Protein AF-A0A3L5TQX0-F1 (afdb_monomer_lite)

Structure (mmCIF, N/CA/C/O backbone):
data_AF-A0A3L5TQX0-F1
#
_entry.id   AF-A0A3L5TQX0-F1
#
loop_
_atom_site.group_PDB
_atom_site.id
_atom_site.type_symbol
_atom_site.label_atom_id
_atom_site.label_alt_id
_atom_site.label_comp_id
_atom_site.label_asym_id
_atom_site.label_entity_id
_atom_site.label_seq_id
_atom_site.pdbx_PDB_ins_code
_atom_site.Cartn_x
_atom_site.Cartn_y
_atom_site.Cartn_z
_atom_site.occupancy
_atom_site.B_iso_or_equiv
_atom_site.auth_seq_id
_atom_site.auth_comp_id
_atom_site.auth_asym_id
_atom_site.auth_atom_id
_atom_site.pdbx_PDB_model_num
ATOM 1 N N . MET A 1 1 ? -7.982 22.382 -6.456 1.00 57.03 1 MET A N 1
ATOM 2 C CA . MET A 1 1 ? -8.217 20.983 -6.025 1.00 57.03 1 MET A CA 1
ATOM 3 C C . MET A 1 1 ? -6.969 20.352 -5.404 1.00 57.03 1 MET A C 1
ATOM 5 O O . MET A 1 1 ? -7.094 19.824 -4.309 1.00 57.03 1 MET A O 1
ATOM 9 N N . LEU A 1 2 ? -5.779 20.491 -6.016 1.00 58.34 2 LEU A N 1
ATOM 10 C CA . LEU A 1 2 ? -4.481 20.025 -5.473 1.00 58.34 2 LEU A CA 1
ATOM 11 C C . LEU A 1 2 ? -4.233 20.429 -4.006 1.00 58.34 2 LEU A C 1
ATOM 13 O O . LEU A 1 2 ? -3.899 19.580 -3.187 1.00 58.34 2 LEU A O 1
ATOM 17 N N . ASN A 1 3 ? -4.522 21.683 -3.637 1.00 72.81 3 ASN A N 1
ATOM 18 C CA . ASN A 1 3 ? -4.368 22.135 -2.247 1.00 72.81 3 ASN A CA 1
ATOM 19 C C . ASN A 1 3 ? -5.252 21.346 -1.268 1.00 72.81 3 ASN A C 1
ATOM 21 O O . ASN A 1 3 ? -4.787 20.947 -0.210 1.00 72.81 3 ASN A O 1
ATOM 25 N N . VAL A 1 4 ? -6.506 21.058 -1.631 1.00 82.94 4 VAL A N 1
ATOM 26 C CA . VAL A 1 4 ? -7.448 20.340 -0.754 1.00 82.94 4 VAL A CA 1
ATOM 27 C C . VAL A 1 4 ? -7.011 18.891 -0.544 1.00 82.94 4 VAL A C 1
ATOM 29 O O . VAL A 1 4 ? -7.047 18.411 0.584 1.00 82.94 4 VAL A O 1
ATOM 32 N N . MET A 1 5 ? -6.538 18.213 -1.595 1.00 85.88 5 MET A N 1
ATOM 33 C CA . MET A 1 5 ? -6.042 16.835 -1.483 1.00 85.88 5 MET A CA 1
ATOM 34 C C . MET A 1 5 ? -4.761 16.745 -0.649 1.00 85.88 5 MET A C 1
ATOM 36 O O . MET A 1 5 ? -4.643 15.856 0.191 1.00 85.88 5 MET A O 1
ATOM 40 N N . ALA A 1 6 ? -3.829 17.687 -0.817 1.00 87.19 6 ALA A N 1
ATOM 41 C CA . ALA A 1 6 ? -2.623 17.748 0.005 1.00 87.19 6 ALA A CA 1
ATOM 42 C C . ALA A 1 6 ? -2.959 17.953 1.493 1.00 87.19 6 ALA A C 1
ATOM 44 O O . ALA A 1 6 ? -2.420 17.247 2.349 1.00 87.19 6 ALA A O 1
ATOM 45 N N . TYR A 1 7 ? -3.897 18.857 1.811 1.00 92.44 7 TYR A N 1
ATOM 46 C CA . TYR A 1 7 ? -4.384 19.031 3.184 1.00 92.44 7 TYR A CA 1
ATOM 47 C C . TYR A 1 7 ? -5.082 17.779 3.709 1.00 92.44 7 TYR A C 1
ATOM 49 O O . TYR A 1 7 ? -4.839 17.383 4.845 1.00 92.44 7 TYR A O 1
ATOM 57 N N . TYR A 1 8 ? -5.900 17.130 2.883 1.00 95.19 8 TYR A N 1
ATOM 58 C CA . TYR A 1 8 ? -6.602 15.907 3.248 1.00 95.19 8 TYR A CA 1
ATOM 59 C C . TYR A 1 8 ? -5.633 14.769 3.592 1.00 95.19 8 TYR A C 1
ATOM 61 O O . TYR A 1 8 ? -5.707 14.194 4.676 1.00 95.19 8 TYR A O 1
ATOM 69 N N . ILE A 1 9 ? -4.658 14.492 2.726 1.00 95.88 9 ILE A N 1
ATOM 70 C CA . ILE A 1 9 ? -3.650 13.451 2.964 1.00 95.88 9 ILE A CA 1
ATOM 71 C C . ILE A 1 9 ? -2.761 13.797 4.161 1.00 95.88 9 ILE A C 1
ATOM 73 O O . ILE A 1 9 ? -2.452 12.922 4.971 1.00 95.88 9 ILE A O 1
ATOM 77 N N . SER A 1 10 ? -2.385 15.067 4.326 1.00 95.44 10 SER A N 1
ATOM 78 C CA . SER A 1 10 ? -1.639 15.530 5.502 1.00 95.44 10 SER A CA 1
ATOM 79 C C . SER A 1 10 ? -2.437 15.347 6.799 1.00 95.44 10 SER A C 1
ATOM 81 O O . SER A 1 10 ? -1.892 14.919 7.822 1.00 95.44 10 SER A O 1
ATOM 83 N N . PHE A 1 11 ? -3.748 15.588 6.753 1.00 97.00 11 PHE A N 1
ATOM 84 C CA . PHE A 1 11 ? -4.652 15.334 7.867 1.00 97.00 11 PHE A CA 1
ATOM 85 C C . PHE A 1 11 ? -4.719 13.840 8.208 1.00 97.00 11 PHE A C 1
ATOM 87 O O . PHE A 1 11 ? -4.458 13.478 9.356 1.00 97.00 11 PHE A O 1
ATOM 94 N N . LEU A 1 12 ? -4.950 12.960 7.224 1.00 98.06 12 LEU A N 1
ATOM 95 C CA . LEU A 1 12 ? -4.927 11.506 7.446 1.00 98.06 12 LEU A CA 1
ATOM 96 C C . LEU A 1 12 ? -3.577 11.042 8.013 1.00 98.06 12 LEU A C 1
ATOM 98 O O . LEU A 1 12 ? -3.530 10.263 8.966 1.00 98.06 12 LEU A O 1
ATOM 102 N N . LYS A 1 13 ? -2.464 11.572 7.490 1.00 97.81 13 LYS A N 1
ATOM 103 C CA . LYS A 1 13 ? -1.120 11.287 8.006 1.00 97.81 13 LYS A CA 1
ATOM 104 C C . LYS A 1 13 ? -0.991 11.704 9.469 1.00 97.81 13 LYS A C 1
ATOM 106 O O . LYS A 1 13 ? -0.509 10.911 10.276 1.00 97.81 13 LYS A O 1
ATOM 111 N N . THR A 1 14 ? -1.473 12.890 9.829 1.00 97.88 14 THR A N 1
ATOM 112 C CA . THR A 1 14 ? -1.454 13.397 11.210 1.00 97.88 14 THR A CA 1
ATOM 113 C C . THR A 1 14 ? -2.262 12.507 12.155 1.00 97.88 14 THR A C 1
ATOM 115 O O . THR A 1 14 ? -1.778 12.182 13.239 1.00 97.88 14 THR A O 1
ATOM 118 N N . LEU A 1 15 ? -3.448 12.051 11.738 1.00 98.06 15 LEU A N 1
ATOM 119 C CA . LEU A 1 15 ? -4.248 11.094 12.509 1.00 98.06 15 LEU A CA 1
ATOM 120 C C . LEU A 1 15 ? -3.519 9.754 12.678 1.00 98.06 15 LEU A C 1
ATOM 122 O O . LEU A 1 15 ? -3.470 9.223 13.786 1.00 98.06 15 LEU A O 1
ATOM 126 N N . SER A 1 16 ? -2.885 9.243 11.617 1.00 98.38 16 SER A N 1
ATOM 127 C CA . SER A 1 16 ? -2.154 7.968 11.669 1.00 98.38 16 SER A CA 1
ATOM 128 C C . SER A 1 16 ? -1.009 7.970 12.688 1.00 98.38 16 SER A C 1
ATOM 130 O O . SER A 1 16 ? -0.757 6.955 13.326 1.00 98.38 16 SER A O 1
ATOM 132 N N . LEU A 1 17 ? -0.355 9.120 12.902 1.00 97.69 17 LEU A N 1
ATOM 133 C CA . LEU A 1 17 ? 0.725 9.274 13.887 1.00 97.69 17 LEU A CA 1
ATOM 134 C C . LEU A 1 17 ? 0.231 9.208 15.340 1.00 97.69 17 LEU A C 1
ATOM 136 O O . LEU A 1 17 ? 1.037 9.070 16.257 1.00 97.69 17 LEU A O 1
ATOM 140 N N . LYS A 1 18 ? -1.079 9.349 15.568 1.00 97.25 18 LYS A N 1
ATOM 141 C CA . LYS A 1 18 ? -1.702 9.243 16.894 1.00 97.25 18 LYS A CA 1
ATOM 142 C C . LYS A 1 18 ? -2.271 7.855 17.171 1.00 97.25 18 LYS A C 1
ATOM 144 O O . LYS A 1 18 ? -2.764 7.630 18.279 1.00 97.25 18 LYS A O 1
ATOM 149 N N . LEU A 1 19 ? -2.208 6.939 16.206 1.00 97.81 19 LEU A N 1
ATOM 150 C CA . LEU A 1 19 ? -2.682 5.575 16.380 1.00 97.81 19 LEU A CA 1
ATOM 151 C C . LEU A 1 19 ? -1.790 4.800 17.349 1.00 97.81 19 LEU A C 1
ATOM 153 O O . LEU A 1 19 ? -0.567 4.799 17.256 1.00 97.81 19 LEU A O 1
ATOM 157 N N . ASN A 1 20 ? -2.439 4.132 18.288 1.00 96.44 20 ASN A N 1
ATOM 158 C CA . ASN A 1 20 ? -1.874 3.141 19.185 1.00 96.44 20 ASN A CA 1
ATOM 159 C C . ASN A 1 20 ? -3.018 2.244 19.676 1.00 96.44 20 ASN A C 1
ATOM 161 O O . ASN A 1 20 ? -4.186 2.468 19.351 1.00 96.44 20 ASN A O 1
ATOM 165 N N . LYS A 1 21 ? -2.690 1.247 20.497 1.00 95.75 21 LYS A N 1
ATOM 166 C CA . LYS A 1 21 ? -3.660 0.282 21.025 1.00 95.75 21 LYS A CA 1
ATOM 167 C C . LYS A 1 21 ? -4.842 0.920 21.774 1.00 95.75 21 LYS A C 1
ATOM 169 O O . LYS A 1 21 ? -5.914 0.338 21.814 1.00 95.75 21 LYS A O 1
ATOM 174 N N . HIS A 1 22 ? -4.672 2.109 22.352 1.00 95.81 22 HIS A N 1
ATOM 175 C CA . HIS A 1 22 ? -5.738 2.811 23.072 1.00 95.81 22 HIS A CA 1
ATOM 176 C C . HIS A 1 22 ? -6.576 3.716 22.165 1.00 95.81 22 HIS A C 1
ATOM 178 O O . HIS A 1 22 ? -7.765 3.895 22.410 1.00 95.81 22 HIS A O 1
ATOM 184 N N . THR A 1 23 ? -5.975 4.303 21.128 1.00 97.00 23 THR A N 1
ATOM 185 C CA . THR A 1 23 ? -6.654 5.269 20.250 1.00 97.00 23 THR A CA 1
ATOM 186 C C . THR A 1 23 ? -7.279 4.633 19.013 1.00 97.00 23 THR A C 1
ATOM 188 O O . THR A 1 23 ? -8.105 5.271 18.363 1.00 97.00 23 THR A O 1
ATOM 191 N N . ILE A 1 24 ? -6.935 3.382 18.687 1.00 96.88 24 ILE A N 1
ATOM 192 C CA . ILE A 1 24 ? -7.438 2.689 17.495 1.00 96.88 24 ILE A CA 1
ATOM 193 C C . ILE A 1 24 ? -8.968 2.609 17.455 1.00 96.88 24 ILE A C 1
ATOM 195 O O . ILE A 1 24 ? -9.560 2.795 16.396 1.00 96.88 24 ILE A O 1
ATOM 199 N N . HIS A 1 25 ? -9.617 2.452 18.610 1.00 94.75 25 HIS A N 1
ATOM 200 C CA . HIS A 1 25 ? -11.074 2.338 18.722 1.00 94.75 25 HIS A CA 1
ATOM 201 C C . HIS A 1 25 ? -11.838 3.635 18.393 1.00 94.75 25 HIS A C 1
ATOM 203 O O . HIS A 1 25 ? -13.049 3.590 18.205 1.00 94.75 25 HIS A O 1
ATOM 209 N N . PHE A 1 26 ? -11.159 4.786 18.280 1.00 95.19 26 PHE A N 1
ATOM 210 C CA . PHE A 1 26 ? -11.777 6.007 17.741 1.00 95.19 26 PHE A CA 1
ATOM 211 C C . PHE A 1 26 ? -11.935 5.968 16.218 1.00 95.19 26 PHE A C 1
ATOM 213 O O . PHE A 1 26 ? -12.755 6.701 15.672 1.00 95.19 26 PHE A O 1
ATOM 220 N N . PHE A 1 27 ? -11.132 5.149 15.534 1.00 96.19 27 PHE A N 1
ATOM 221 C CA . PHE A 1 27 ? -11.072 5.094 14.072 1.00 96.19 27 PHE A CA 1
ATOM 222 C C . PHE A 1 27 ? -11.561 3.766 13.502 1.00 96.19 27 PHE A C 1
ATOM 224 O O . PHE A 1 27 ? -12.000 3.740 12.355 1.00 96.19 27 PHE A O 1
ATOM 231 N N . TYR A 1 28 ? -11.455 2.684 14.276 1.00 97.44 28 TYR A N 1
ATOM 232 C CA . TYR A 1 28 ? -11.898 1.349 13.905 1.00 97.44 28 TYR A CA 1
ATOM 233 C C . TYR A 1 28 ? -13.058 0.892 14.790 1.00 97.44 28 TYR A C 1
ATOM 235 O O . TYR A 1 28 ? -12.934 0.816 16.014 1.00 97.44 28 TYR A O 1
ATOM 243 N N . ASN A 1 29 ? -14.169 0.537 14.151 1.00 95.75 29 ASN A N 1
ATOM 244 C CA . ASN A 1 29 ? -15.342 -0.035 14.790 1.00 95.75 29 ASN A CA 1
ATOM 245 C C . ASN A 1 29 ? -15.479 -1.518 14.410 1.00 95.75 29 ASN A C 1
ATOM 247 O O . ASN A 1 29 ? -15.869 -1.858 13.292 1.00 95.75 29 ASN A O 1
ATOM 251 N N . GLU A 1 30 ? -15.204 -2.404 15.370 1.00 93.81 30 GLU A N 1
ATOM 252 C CA . GLU A 1 30 ? -15.226 -3.860 15.173 1.00 93.81 30 GLU A CA 1
ATOM 253 C C . GLU A 1 30 ? -16.620 -4.408 14.828 1.00 93.81 30 GLU A C 1
ATOM 255 O O . GLU A 1 30 ? -16.742 -5.334 14.028 1.00 93.81 30 GLU A O 1
ATOM 260 N N . HIS A 1 31 ? -17.691 -3.817 15.365 1.00 93.38 31 HIS A N 1
ATOM 261 C CA . HIS A 1 31 ? -19.058 -4.292 15.125 1.00 93.38 31 HIS A CA 1
ATOM 262 C C . HIS A 1 31 ? -19.524 -4.043 13.692 1.00 93.38 31 HIS A C 1
ATOM 264 O O . HIS A 1 31 ? -20.266 -4.842 13.123 1.00 93.38 31 HIS A O 1
ATOM 270 N N . THR A 1 32 ? -19.091 -2.926 13.113 1.00 94.38 32 THR A N 1
ATOM 271 C CA . THR A 1 32 ? -19.477 -2.513 11.757 1.00 94.38 32 THR A CA 1
ATOM 272 C C . THR A 1 32 ? -18.406 -2.831 10.719 1.00 94.38 32 THR A C 1
ATOM 274 O O . THR A 1 32 ? -18.681 -2.726 9.527 1.00 94.38 32 THR A O 1
ATOM 277 N N . ASN A 1 33 ? -17.221 -3.288 11.147 1.00 92.75 33 ASN A N 1
ATOM 278 C CA . ASN A 1 33 ? -16.040 -3.445 10.297 1.00 92.75 33 ASN A CA 1
ATOM 279 C C . ASN A 1 33 ? -15.714 -2.155 9.521 1.00 92.75 33 ASN A C 1
ATOM 281 O O . ASN A 1 33 ? -15.379 -2.198 8.335 1.00 92.75 33 ASN A O 1
ATOM 285 N N . ASP A 1 34 ? -15.839 -1.010 10.192 1.00 94.88 34 ASP A N 1
ATOM 286 C CA . ASP A 1 34 ? -15.545 0.297 9.613 1.00 94.88 34 ASP A CA 1
ATOM 287 C C . ASP A 1 34 ? -14.195 0.811 10.112 1.00 94.88 34 ASP A C 1
ATOM 289 O O . ASP A 1 34 ? -13.954 0.879 11.318 1.00 94.88 34 ASP A O 1
ATOM 293 N N . PHE A 1 35 ? -13.311 1.164 9.179 1.00 96.81 35 PHE A N 1
ATOM 294 C CA . PHE A 1 35 ? -12.012 1.766 9.465 1.00 96.81 35 PHE A CA 1
ATOM 295 C C . PHE A 1 35 ? -11.729 2.897 8.475 1.00 96.81 35 PHE A C 1
ATOM 297 O O . PHE A 1 35 ? -10.873 2.785 7.588 1.00 96.81 35 PHE A O 1
ATOM 304 N N . ALA A 1 36 ? -12.468 3.997 8.615 1.00 94.25 36 ALA A N 1
ATOM 305 C CA . ALA A 1 36 ? -12.455 5.107 7.665 1.00 94.25 36 ALA A CA 1
ATOM 306 C C . ALA A 1 36 ? -11.042 5.660 7.397 1.00 94.25 36 ALA A C 1
ATOM 308 O O . ALA A 1 36 ? -10.654 5.835 6.247 1.00 94.25 36 ALA A O 1
ATOM 309 N N . LEU A 1 37 ? -10.223 5.865 8.438 1.00 97.44 37 LEU A N 1
ATOM 310 C CA . LEU A 1 37 ? -8.861 6.401 8.281 1.00 97.44 37 LEU A CA 1
ATOM 311 C C . LEU A 1 37 ? -8.001 5.556 7.326 1.00 97.44 37 LEU A C 1
ATOM 313 O O . LEU A 1 37 ? -7.328 6.097 6.450 1.00 97.44 37 LEU A O 1
ATOM 317 N N . TYR A 1 38 ? -8.016 4.234 7.497 1.00 98.00 38 TYR A N 1
ATOM 318 C CA . TYR A 1 38 ? -7.216 3.323 6.684 1.00 98.00 38 TYR A CA 1
ATOM 319 C C . TYR A 1 38 ? -7.810 3.152 5.281 1.00 98.00 38 TYR A C 1
ATOM 321 O O . TYR A 1 38 ? -7.093 3.285 4.288 1.00 98.00 38 TYR A O 1
ATOM 329 N N . THR A 1 39 ? -9.118 2.905 5.192 1.00 96.94 39 THR A N 1
ATOM 330 C CA . THR A 1 39 ? -9.801 2.649 3.915 1.00 96.94 39 THR A CA 1
ATOM 331 C C . THR A 1 39 ? -9.815 3.867 2.997 1.00 96.94 39 THR A C 1
ATOM 333 O O . THR A 1 39 ? -9.644 3.708 1.791 1.00 96.94 39 THR A O 1
ATOM 336 N N . GLU A 1 40 ? -9.939 5.083 3.534 1.00 97.19 40 GLU A N 1
ATOM 337 C CA . GLU A 1 40 ? -9.808 6.301 2.736 1.00 97.19 40 GLU A CA 1
ATOM 338 C C . GLU A 1 40 ? -8.368 6.528 2.265 1.00 97.19 40 GLU A C 1
ATOM 340 O O . GLU A 1 40 ? -8.156 6.884 1.107 1.00 97.19 40 GLU A O 1
ATOM 345 N N . ALA A 1 41 ? -7.362 6.275 3.110 1.00 97.88 41 ALA A N 1
ATOM 346 C CA . ALA A 1 41 ? -5.962 6.471 2.734 1.00 97.88 41 ALA A CA 1
ATOM 347 C C . ALA A 1 41 ? -5.533 5.552 1.578 1.00 97.88 41 ALA A C 1
ATOM 349 O O . ALA A 1 41 ? -4.905 6.012 0.622 1.00 97.88 41 ALA A O 1
ATOM 350 N N . ILE A 1 42 ? -5.891 4.263 1.623 1.00 97.38 42 ILE A N 1
ATOM 351 C CA . ILE A 1 42 ? -5.445 3.295 0.607 1.00 97.38 42 ILE A CA 1
ATOM 352 C C . ILE A 1 42 ? -6.052 3.532 -0.782 1.00 97.38 42 ILE A C 1
ATOM 354 O O . ILE A 1 42 ? -5.496 3.039 -1.761 1.00 97.38 42 ILE A O 1
ATOM 358 N N . LYS A 1 43 ? -7.115 4.339 -0.920 1.00 95.94 43 LYS A N 1
ATOM 359 C CA . LYS A 1 43 ? -7.631 4.766 -2.238 1.00 95.94 43 LYS A CA 1
ATOM 360 C C . LYS A 1 43 ? -6.597 5.562 -3.041 1.00 95.94 43 LYS A C 1
ATOM 362 O O . LYS A 1 43 ? -6.648 5.573 -4.266 1.00 95.94 43 LYS A O 1
ATOM 367 N N . PHE A 1 44 ? -5.637 6.191 -2.361 1.00 95.81 44 PHE A N 1
AT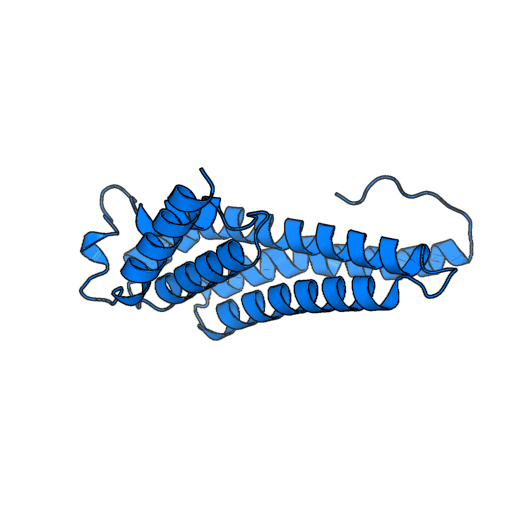OM 368 C CA . PHE A 1 44 ? -4.603 7.037 -2.960 1.00 95.81 44 PHE A CA 1
ATOM 369 C C . PHE A 1 44 ? -3.256 6.316 -3.144 1.00 95.81 44 PHE A C 1
ATOM 371 O O . PHE A 1 44 ? -2.250 6.965 -3.430 1.00 95.81 44 PHE A O 1
ATOM 378 N N . PHE A 1 45 ? -3.198 4.987 -2.989 1.00 95.50 45 PHE A N 1
ATOM 379 C CA . PHE A 1 45 ? -1.935 4.231 -3.061 1.00 95.50 45 PHE A CA 1
ATOM 380 C C . PHE A 1 45 ? -1.179 4.424 -4.387 1.00 95.50 45 PHE A C 1
ATOM 382 O O . PHE A 1 45 ? 0.052 4.450 -4.397 1.00 95.50 45 PHE A O 1
ATOM 389 N N . ASN A 1 46 ? -1.920 4.603 -5.485 1.00 93.50 46 ASN A N 1
ATOM 390 C CA . ASN A 1 46 ? -1.409 4.865 -6.828 1.00 93.50 46 ASN A CA 1
ATOM 391 C C . ASN A 1 46 ? -1.744 6.294 -7.298 1.00 93.50 46 ASN A C 1
ATOM 393 O O . ASN A 1 46 ? -2.206 6.522 -8.415 1.00 93.50 46 ASN A O 1
ATOM 397 N N . HIS A 1 47 ? -1.590 7.278 -6.413 1.00 94.19 47 HIS A N 1
ATOM 398 C CA . HIS A 1 47 ? -1.727 8.682 -6.793 1.00 94.19 47 HIS A CA 1
ATOM 399 C C . HIS A 1 47 ? -0.560 9.117 -7.692 1.00 94.19 47 HIS A C 1
ATOM 401 O O . HIS A 1 47 ? 0.554 8.632 -7.514 1.00 94.19 47 HIS A O 1
ATOM 407 N N . SER A 1 48 ? -0.774 10.057 -8.618 1.00 91.50 48 SER A N 1
ATOM 408 C CA . SER A 1 48 ? 0.265 10.539 -9.549 1.00 91.50 48 SER A CA 1
ATOM 409 C C . SER A 1 48 ? 1.435 11.233 -8.838 1.00 91.50 48 SER A C 1
ATOM 411 O O . SER A 1 48 ? 2.595 11.051 -9.203 1.00 91.50 48 SER A O 1
ATOM 413 N N . GLU A 1 49 ? 1.148 11.979 -7.773 1.00 91.69 49 GLU A N 1
ATOM 414 C CA . GLU A 1 49 ? 2.163 12.648 -6.954 1.00 91.69 49 GLU A CA 1
ATOM 415 C C . GLU A 1 49 ? 2.875 11.680 -5.995 1.00 91.69 49 GLU A C 1
ATOM 417 O O . GLU A 1 49 ? 2.244 11.080 -5.120 1.00 91.69 49 GLU A O 1
ATOM 422 N N . SER A 1 50 ? 4.208 11.596 -6.098 1.00 90.69 50 SER A N 1
ATOM 423 C CA . SER A 1 50 ? 5.036 10.731 -5.239 1.00 90.69 50 SER A CA 1
ATOM 424 C C . SER A 1 50 ? 4.850 11.034 -3.750 1.00 90.69 50 SER A C 1
ATOM 426 O O . SER A 1 50 ? 4.658 10.124 -2.946 1.00 90.69 50 SER A O 1
ATOM 428 N N . MET A 1 51 ? 4.773 12.315 -3.377 1.00 92.44 51 MET A N 1
ATOM 429 C CA . MET A 1 51 ? 4.579 12.720 -1.982 1.00 92.44 51 MET A CA 1
ATOM 430 C C . MET A 1 51 ? 3.278 12.165 -1.374 1.00 92.44 51 MET A C 1
ATOM 432 O O . MET A 1 51 ? 3.258 11.789 -0.200 1.00 92.44 51 MET A O 1
ATOM 436 N N . VAL A 1 52 ? 2.208 12.051 -2.172 1.00 95.44 52 VAL A N 1
ATOM 437 C CA . VAL A 1 52 ? 0.948 11.430 -1.734 1.00 95.44 52 VAL A CA 1
ATOM 438 C C . VAL A 1 52 ? 1.141 9.929 -1.530 1.00 95.44 52 VAL A C 1
ATOM 440 O O . VAL A 1 52 ? 0.765 9.417 -0.476 1.00 95.44 52 VAL A O 1
ATOM 443 N N . ARG A 1 53 ? 1.803 9.229 -2.463 1.00 95.44 53 ARG A N 1
ATOM 444 C CA . ARG A 1 53 ? 2.121 7.797 -2.306 1.00 95.44 53 ARG A CA 1
ATOM 445 C C . ARG A 1 53 ? 2.962 7.542 -1.050 1.00 95.44 53 ARG A C 1
ATOM 447 O O . ARG A 1 53 ? 2.643 6.642 -0.277 1.00 95.44 53 ARG A O 1
ATOM 454 N N . ILE A 1 54 ? 3.977 8.369 -0.789 1.00 95.88 54 ILE A N 1
ATOM 455 C CA . ILE A 1 54 ? 4.819 8.310 0.422 1.00 95.88 54 ILE A CA 1
ATOM 456 C C . ILE A 1 54 ? 3.972 8.483 1.692 1.00 95.88 54 ILE A C 1
ATOM 458 O O . ILE A 1 54 ? 4.142 7.746 2.669 1.00 95.88 54 ILE A O 1
ATOM 462 N N . ALA A 1 55 ? 3.034 9.432 1.695 1.00 97.56 55 ALA A N 1
ATOM 463 C CA . ALA A 1 55 ? 2.134 9.637 2.825 1.00 97.56 55 ALA A CA 1
ATOM 464 C C . ALA A 1 55 ? 1.207 8.432 3.050 1.00 97.56 55 ALA A C 1
ATOM 466 O O . ALA A 1 55 ? 1.076 7.991 4.190 1.00 97.56 55 ALA A O 1
ATOM 467 N N . VAL A 1 56 ? 0.634 7.851 1.990 1.00 97.88 56 VAL A N 1
ATOM 468 C CA . VAL A 1 56 ? -0.202 6.641 2.084 1.00 97.88 56 VAL A CA 1
ATOM 469 C C . VAL A 1 56 ? 0.599 5.467 2.638 1.00 97.88 56 VAL A C 1
ATOM 471 O O . VAL A 1 56 ? 0.159 4.834 3.595 1.00 97.88 56 VAL A O 1
ATOM 474 N N . ARG A 1 57 ? 1.814 5.227 2.128 1.00 98.12 57 ARG A N 1
ATOM 475 C CA . ARG A 1 57 ? 2.726 4.201 2.664 1.00 98.12 57 ARG A CA 1
ATOM 476 C C . ARG A 1 57 ? 2.971 4.414 4.157 1.00 98.12 57 ARG A C 1
ATOM 478 O O . ARG A 1 57 ? 2.766 3.496 4.944 1.00 98.12 57 ARG A O 1
ATOM 485 N N . THR A 1 58 ? 3.280 5.645 4.566 1.00 98.44 58 THR A N 1
ATOM 486 C CA . THR A 1 58 ? 3.459 5.997 5.986 1.00 98.44 58 THR A CA 1
ATOM 487 C C . THR A 1 58 ? 2.213 5.673 6.818 1.00 98.44 58 THR A C 1
ATOM 489 O O . THR A 1 58 ? 2.327 5.047 7.869 1.00 98.44 58 THR A O 1
ATOM 492 N N . ILE A 1 59 ? 1.022 6.058 6.344 1.00 98.69 59 ILE A N 1
ATOM 493 C CA . ILE A 1 59 ? -0.250 5.792 7.031 1.00 98.69 59 ILE A CA 1
ATOM 494 C C . ILE A 1 59 ? -0.464 4.285 7.192 1.00 98.69 59 ILE A C 1
ATOM 496 O O . ILE A 1 59 ? -0.745 3.829 8.296 1.00 98.69 59 ILE A O 1
ATOM 500 N N . THR A 1 60 ? -0.291 3.504 6.122 1.00 98.38 60 THR A N 1
ATOM 501 C CA . THR A 1 60 ? -0.474 2.045 6.178 1.00 98.38 60 THR A CA 1
ATOM 502 C C . THR A 1 60 ? 0.500 1.372 7.142 1.00 98.38 60 THR A C 1
ATOM 504 O O . THR A 1 60 ? 0.073 0.539 7.933 1.00 98.38 60 THR A O 1
ATOM 507 N N . LEU A 1 61 ? 1.776 1.777 7.157 1.00 98.50 61 LEU A N 1
ATOM 508 C CA . LEU A 1 61 ? 2.767 1.237 8.091 1.00 98.50 61 LEU A CA 1
ATOM 509 C C . LEU A 1 61 ? 2.420 1.594 9.540 1.00 98.50 61 LEU A C 1
ATOM 511 O O . LEU A 1 61 ? 2.537 0.743 10.417 1.00 98.50 61 LEU A O 1
ATOM 515 N N . ASN A 1 62 ? 1.966 2.823 9.802 1.00 98.50 62 ASN A N 1
ATOM 516 C CA . ASN A 1 62 ? 1.513 3.223 11.135 1.00 98.50 62 ASN A CA 1
ATOM 517 C C . ASN A 1 62 ? 0.310 2.394 11.591 1.00 98.50 62 ASN A C 1
ATOM 519 O O . ASN A 1 62 ? 0.276 1.971 12.740 1.00 98.50 62 ASN A O 1
ATOM 523 N N . VAL A 1 63 ? -0.644 2.129 10.693 1.00 98.31 63 VAL A N 1
ATOM 524 C CA . VAL A 1 63 ? -1.809 1.280 10.972 1.00 98.31 63 VAL A CA 1
ATOM 525 C C . VAL A 1 63 ? -1.382 -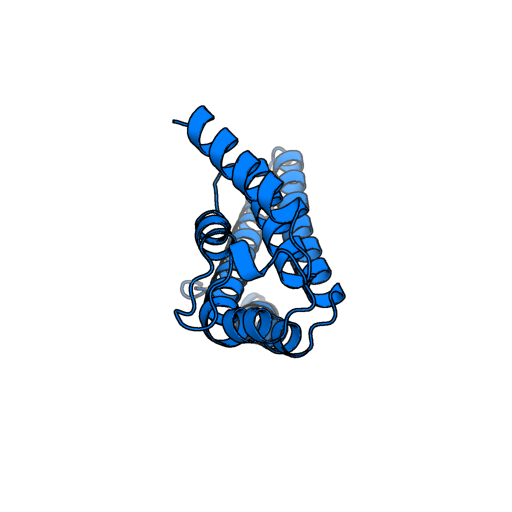0.155 11.283 1.00 98.31 63 VAL A C 1
ATOM 527 O O . VAL A 1 63 ? -1.777 -0.689 12.314 1.00 98.31 63 VAL A O 1
ATOM 530 N N . PHE A 1 64 ? -0.548 -0.767 10.439 1.00 97.94 64 PHE A N 1
ATOM 531 C CA . PHE A 1 64 ? -0.102 -2.150 10.630 1.00 97.94 64 PHE A CA 1
ATOM 532 C C . PHE A 1 64 ? 0.699 -2.330 11.925 1.00 97.94 64 PHE A C 1
ATOM 534 O O . PHE A 1 64 ? 0.578 -3.361 12.570 1.00 97.94 64 PHE A O 1
ATOM 541 N N . LYS A 1 65 ? 1.464 -1.319 12.357 1.00 97.38 65 LYS A N 1
ATOM 542 C CA . LYS A 1 65 ? 2.225 -1.350 13.620 1.00 97.38 65 LYS A CA 1
ATOM 543 C C . LYS A 1 65 ? 1.356 -1.319 14.882 1.00 97.38 65 LYS A C 1
ATOM 545 O O . LYS A 1 65 ? 1.880 -1.525 15.973 1.00 97.38 65 LYS A O 1
ATOM 550 N N . VAL A 1 66 ? 0.056 -1.036 14.779 1.00 97.38 66 VAL A N 1
ATOM 551 C CA . VAL A 1 66 ? -0.832 -1.062 15.945 1.00 97.38 66 VAL A CA 1
ATOM 552 C C . VAL A 1 66 ? -1.147 -2.510 16.313 1.00 97.38 66 VAL A C 1
ATOM 554 O O . VAL A 1 66 ? -1.804 -3.227 15.564 1.00 97.38 66 VAL A O 1
ATOM 557 N N . GLU A 1 67 ? -0.740 -2.919 17.513 1.00 94.44 67 GLU A N 1
ATOM 558 C CA . GLU A 1 67 ? -0.976 -4.261 18.061 1.00 94.44 67 GLU A CA 1
ATOM 559 C C . GLU A 1 67 ? -2.432 -4.473 18.533 1.00 94.44 67 GLU A C 1
ATOM 561 O O . GLU A 1 67 ? -2.701 -4.759 19.707 1.00 94.44 67 GLU A O 1
ATOM 566 N N . ASP A 1 68 ? -3.389 -4.332 17.614 1.00 96.75 68 ASP A N 1
ATOM 567 C CA . ASP A 1 68 ? -4.803 -4.632 17.836 1.00 96.75 68 ASP A CA 1
ATOM 568 C C . ASP A 1 68 ? -5.270 -5.809 16.969 1.00 96.75 68 ASP A C 1
ATOM 570 O O . ASP A 1 68 ? -5.272 -5.761 15.738 1.00 96.75 68 ASP A O 1
ATOM 574 N N . LYS A 1 69 ? -5.680 -6.901 17.623 1.00 95.75 69 LYS A N 1
ATOM 575 C CA . LYS A 1 69 ? -6.009 -8.164 16.942 1.00 95.75 69 LYS A CA 1
ATOM 576 C C . LYS A 1 69 ? -7.271 -8.069 16.089 1.00 95.75 69 LYS A C 1
ATOM 578 O O . LYS A 1 69 ? -7.356 -8.752 15.071 1.00 95.75 69 LYS A O 1
ATOM 583 N N . ALA A 1 70 ? -8.268 -7.300 16.521 1.00 96.06 70 ALA A N 1
ATOM 584 C CA . ALA A 1 70 ? -9.524 -7.170 15.792 1.00 96.06 70 ALA A CA 1
ATOM 585 C C . ALA A 1 70 ? -9.307 -6.394 14.488 1.00 96.06 70 ALA A C 1
ATOM 587 O O . ALA A 1 70 ? -9.715 -6.853 13.422 1.00 96.06 70 ALA A O 1
ATOM 588 N N . MET A 1 71 ? -8.579 -5.283 14.567 1.00 97.31 71 MET A N 1
ATOM 589 C CA . MET A 1 71 ? -8.200 -4.458 13.428 1.00 97.31 71 MET A CA 1
ATOM 590 C C . MET A 1 71 ? -7.299 -5.211 12.442 1.00 97.31 71 MET A C 1
ATOM 592 O O . MET A 1 71 ? -7.580 -5.215 11.245 1.00 97.31 71 MET A O 1
ATOM 596 N N . LEU A 1 72 ? -6.264 -5.918 12.912 1.00 97.31 72 LEU A N 1
ATOM 597 C CA . LEU A 1 72 ? -5.385 -6.688 12.020 1.00 97.31 72 LEU A CA 1
ATOM 598 C C . LEU A 1 72 ? -6.137 -7.809 11.291 1.00 97.31 72 LEU A C 1
ATOM 600 O O . LEU A 1 72 ? -5.901 -8.049 10.106 1.00 97.31 72 LEU A O 1
ATOM 604 N N . ARG A 1 73 ? -7.085 -8.461 11.974 1.00 96.94 73 ARG A N 1
ATOM 605 C CA . ARG A 1 73 ? -7.972 -9.458 11.362 1.00 96.94 73 ARG A CA 1
ATOM 606 C C . ARG A 1 73 ? -8.851 -8.834 10.282 1.00 96.94 73 ARG A C 1
ATOM 608 O O . ARG A 1 73 ? -8.949 -9.395 9.197 1.00 96.94 73 ARG A O 1
ATOM 615 N N . TYR A 1 74 ? -9.432 -7.665 10.555 1.00 97.06 74 TYR A N 1
ATOM 616 C CA . TYR A 1 74 ? -10.190 -6.906 9.563 1.00 97.06 74 TYR A CA 1
ATOM 617 C C . TYR A 1 74 ? -9.341 -6.596 8.324 1.00 97.06 74 TYR A C 1
ATOM 619 O O . TYR A 1 74 ? -9.774 -6.885 7.210 1.00 97.06 74 TYR A O 1
ATOM 627 N N . ILE A 1 75 ? -8.121 -6.075 8.505 1.00 97.81 75 ILE A N 1
ATOM 628 C CA . ILE A 1 75 ? -7.216 -5.759 7.390 1.00 97.81 75 ILE A CA 1
ATOM 629 C C . ILE A 1 75 ? -6.935 -7.013 6.568 1.00 97.81 75 ILE A C 1
ATOM 631 O O . ILE A 1 75 ? -7.122 -7.007 5.353 1.00 97.81 75 ILE A O 1
ATOM 635 N N . ARG A 1 76 ? -6.534 -8.105 7.223 1.00 96.94 76 ARG A N 1
ATOM 636 C CA . ARG A 1 76 ? -6.264 -9.380 6.555 1.00 96.94 76 ARG A CA 1
ATOM 637 C C . ARG A 1 76 ? -7.469 -9.859 5.738 1.00 96.94 76 ARG A C 1
ATOM 639 O O . ARG A 1 76 ? -7.315 -10.177 4.563 1.00 96.94 76 ARG A O 1
ATOM 646 N N . ASP A 1 77 ? -8.654 -9.881 6.346 1.00 96.19 77 ASP A N 1
ATOM 647 C CA . ASP A 1 77 ? -9.846 -10.511 5.764 1.00 96.19 77 ASP A CA 1
ATOM 648 C C . ASP A 1 77 ? -10.547 -9.639 4.716 1.00 96.19 77 ASP A C 1
ATOM 650 O O . ASP A 1 77 ? -11.250 -10.159 3.848 1.00 96.19 77 ASP A O 1
ATOM 654 N N . ARG A 1 78 ? -10.408 -8.310 4.799 1.00 95.50 78 ARG A N 1
ATOM 655 C CA . ARG A 1 78 ? -11.173 -7.374 3.960 1.00 95.50 78 ARG A CA 1
ATOM 656 C C . ARG A 1 78 ? -10.337 -6.630 2.935 1.00 95.50 78 ARG A C 1
ATOM 658 O O . ARG A 1 78 ? -10.855 -6.337 1.860 1.00 95.50 78 ARG A O 1
ATOM 665 N N . THR A 1 79 ? -9.087 -6.292 3.244 1.00 96.38 79 THR A N 1
ATOM 666 C CA . THR A 1 79 ? -8.342 -5.311 2.439 1.00 96.38 79 THR A CA 1
ATOM 667 C C . THR A 1 79 ? -6.975 -5.786 1.973 1.00 96.38 79 THR A C 1
ATOM 669 O O . THR A 1 79 ? -6.544 -5.349 0.910 1.00 96.38 79 THR A O 1
ATOM 672 N N . ALA A 1 80 ? -6.298 -6.680 2.698 1.00 97.00 80 ALA A N 1
ATOM 673 C CA . ALA A 1 80 ? -4.919 -7.073 2.410 1.00 97.00 80 ALA A CA 1
ATOM 674 C C . ALA A 1 80 ? -4.770 -7.673 1.007 1.00 97.00 80 ALA A C 1
ATOM 676 O O . ALA A 1 80 ? -3.953 -7.197 0.225 1.00 97.00 80 ALA A O 1
ATOM 677 N N . ALA A 1 81 ? -5.603 -8.657 0.654 1.00 96.12 81 ALA A N 1
ATOM 678 C CA . ALA A 1 81 ? -5.550 -9.302 -0.657 1.00 96.12 81 ALA A CA 1
ATOM 679 C C . ALA A 1 81 ? -5.757 -8.318 -1.832 1.00 96.12 81 ALA A C 1
ATOM 681 O O . ALA A 1 81 ? -4.868 -8.237 -2.684 1.00 96.12 81 ALA A O 1
ATOM 682 N N . PRO A 1 82 ? -6.853 -7.529 -1.909 1.00 96.44 82 PRO A N 1
ATOM 683 C CA . PRO A 1 82 ? -7.029 -6.583 -3.012 1.00 96.44 82 PRO A CA 1
ATOM 684 C C . PRO A 1 82 ? -5.979 -5.464 -3.005 1.00 96.44 82 PRO A C 1
ATOM 686 O O . PRO A 1 82 ? -5.497 -5.075 -4.068 1.00 96.44 82 PRO A O 1
ATOM 689 N N . TYR A 1 83 ? -5.579 -4.967 -1.831 1.00 97.38 83 TYR A N 1
ATOM 690 C CA . TYR A 1 83 ? -4.556 -3.927 -1.725 1.00 97.38 83 TYR A CA 1
ATOM 691 C C . TYR A 1 83 ? -3.192 -4.413 -2.232 1.00 97.38 83 TYR A C 1
ATOM 693 O O . TYR A 1 83 ? -2.596 -3.773 -3.099 1.00 97.38 83 TYR A O 1
ATOM 701 N N . PHE A 1 84 ? -2.715 -5.566 -1.751 1.00 98.00 84 PHE A N 1
ATOM 702 C CA . PHE A 1 84 ? -1.432 -6.127 -2.171 1.00 98.00 84 PHE A CA 1
ATOM 703 C C . PHE A 1 84 ? -1.457 -6.598 -3.623 1.00 98.00 84 PHE A C 1
ATOM 705 O O . PHE A 1 84 ? -0.488 -6.356 -4.334 1.00 98.00 84 PHE A O 1
ATOM 712 N N . SER A 1 85 ? -2.563 -7.168 -4.113 1.00 96.81 85 SER A N 1
ATOM 713 C CA . SER A 1 85 ? -2.701 -7.499 -5.538 1.00 96.81 85 SER A CA 1
ATOM 714 C C . SER A 1 85 ? -2.530 -6.258 -6.422 1.00 96.81 85 SER A C 1
ATOM 716 O O . SER A 1 85 ? -1.785 -6.296 -7.399 1.00 96.81 85 SER A O 1
ATOM 718 N N . ASN A 1 86 ? -3.178 -5.142 -6.072 1.00 96.25 86 ASN A N 1
ATOM 719 C CA . ASN A 1 86 ? -3.063 -3.888 -6.819 1.00 96.25 86 ASN A CA 1
ATOM 720 C C . ASN A 1 86 ? -1.658 -3.278 -6.728 1.00 96.25 86 ASN A C 1
ATOM 722 O O . ASN A 1 86 ? -1.142 -2.758 -7.717 1.00 96.25 86 ASN A O 1
ATOM 726 N N . LEU A 1 87 ? -1.024 -3.358 -5.557 1.00 96.00 87 LEU A N 1
ATOM 727 C CA . LEU A 1 87 ? 0.348 -2.901 -5.354 1.00 96.00 87 LEU A CA 1
ATOM 728 C C . LEU A 1 87 ? 1.338 -3.703 -6.208 1.00 96.00 87 LEU A C 1
ATOM 730 O O . LEU A 1 87 ? 2.169 -3.117 -6.894 1.00 96.00 87 LEU A O 1
ATOM 734 N N . VAL A 1 88 ? 1.227 -5.031 -6.201 1.00 96.69 88 VAL A N 1
ATOM 735 C CA . VAL A 1 88 ? 2.082 -5.928 -6.988 1.00 96.69 88 VAL A CA 1
ATOM 736 C C . VAL A 1 88 ? 1.874 -5.712 -8.488 1.00 96.69 88 VAL A C 1
ATOM 738 O O . VAL A 1 88 ? 2.849 -5.622 -9.233 1.00 96.69 88 VAL A O 1
ATOM 741 N N . TRP A 1 89 ? 0.625 -5.549 -8.929 1.00 95.50 89 TRP A N 1
ATOM 742 C CA . TRP A 1 89 ? 0.309 -5.193 -10.313 1.00 95.50 89 TRP A CA 1
ATOM 743 C C . TRP A 1 89 ? 0.941 -3.854 -10.719 1.00 95.50 89 TRP A C 1
ATOM 745 O O . TRP A 1 89 ? 1.558 -3.752 -11.779 1.00 95.50 89 TRP A O 1
ATOM 755 N N . PHE A 1 90 ? 0.860 -2.840 -9.851 1.00 94.00 90 PHE A N 1
ATOM 756 C CA . PHE A 1 90 ? 1.493 -1.545 -10.095 1.00 94.00 90 PHE A CA 1
ATOM 757 C C . PHE A 1 90 ? 3.015 -1.667 -10.254 1.00 94.00 90 PHE A C 1
ATOM 759 O O . PHE A 1 90 ? 3.582 -1.102 -11.189 1.00 94.00 90 PHE A O 1
ATOM 766 N N . ILE A 1 91 ? 3.669 -2.451 -9.391 1.00 95.12 91 ILE A N 1
ATOM 767 C CA . ILE A 1 91 ? 5.109 -2.731 -9.486 1.00 95.12 91 ILE A CA 1
ATOM 768 C C . ILE A 1 91 ? 5.439 -3.428 -10.812 1.00 95.12 91 ILE A C 1
ATOM 770 O O . ILE A 1 91 ? 6.415 -3.059 -11.460 1.00 95.12 91 ILE A O 1
ATOM 774 N N . GLY A 1 92 ? 4.613 -4.384 -11.246 1.00 94.06 92 GLY A N 1
ATOM 775 C CA . GLY A 1 92 ? 4.761 -5.044 -12.545 1.00 94.06 92 GLY A CA 1
ATOM 776 C C . GLY A 1 92 ? 4.734 -4.065 -13.720 1.00 94.06 92 GLY A C 1
ATOM 777 O O . GLY A 1 92 ? 5.637 -4.087 -14.553 1.00 94.06 92 GLY A O 1
ATOM 778 N N . ASN A 1 93 ? 3.769 -3.143 -13.752 1.00 91.69 93 ASN A N 1
ATOM 779 C CA . ASN A 1 93 ? 3.730 -2.100 -14.784 1.00 91.69 93 ASN A CA 1
ATOM 780 C C . ASN A 1 93 ? 4.949 -1.174 -14.732 1.00 91.69 93 ASN A C 1
ATOM 782 O O . ASN A 1 93 ? 5.450 -0.746 -15.770 1.00 91.69 93 ASN A O 1
ATOM 786 N N . HIS A 1 94 ? 5.443 -0.870 -13.530 1.00 91.56 94 HIS A N 1
ATOM 787 C CA . HIS A 1 94 ? 6.646 -0.058 -13.366 1.00 91.56 94 HIS A CA 1
ATOM 788 C C . HIS A 1 94 ? 7.879 -0.750 -13.970 1.00 91.56 94 HIS A C 1
ATOM 790 O O . HIS A 1 94 ? 8.621 -0.131 -14.729 1.00 91.56 94 HIS A O 1
ATOM 796 N N . ILE A 1 95 ? 8.024 -2.064 -13.763 1.00 92.06 95 ILE A N 1
ATOM 797 C CA . ILE A 1 95 ? 9.077 -2.875 -14.401 1.00 92.06 95 ILE A CA 1
ATOM 798 C C . ILE A 1 95 ? 8.985 -2.811 -15.933 1.00 92.06 95 ILE A C 1
ATOM 800 O O . ILE A 1 95 ? 10.014 -2.693 -16.597 1.00 92.06 95 ILE A O 1
ATOM 804 N N . LEU A 1 96 ? 7.779 -2.843 -16.510 1.00 90.44 96 LEU A N 1
ATOM 805 C CA . LEU A 1 96 ? 7.603 -2.700 -17.961 1.00 90.44 96 LEU A CA 1
ATOM 806 C C . LEU A 1 96 ? 8.053 -1.320 -18.460 1.00 90.44 96 LEU A C 1
ATOM 808 O O . LEU A 1 96 ? 8.700 -1.226 -19.500 1.00 90.44 96 LEU A O 1
ATOM 812 N N . ASN A 1 97 ? 7.783 -0.252 -17.705 1.00 89.44 97 ASN A N 1
ATOM 813 C CA . ASN A 1 97 ? 8.274 1.088 -18.039 1.00 89.44 97 ASN A CA 1
ATOM 814 C C . ASN A 1 97 ? 9.807 1.169 -17.993 1.00 89.44 97 ASN A C 1
ATOM 816 O O . ASN A 1 97 ? 10.407 1.823 -18.850 1.00 89.44 97 ASN A O 1
ATOM 820 N N . VAL A 1 98 ? 10.440 0.488 -17.031 1.00 89.81 98 VAL A N 1
ATOM 821 C CA . VAL A 1 98 ? 11.903 0.353 -16.966 1.00 89.81 98 VAL A CA 1
ATOM 822 C C . VAL A 1 98 ? 12.431 -0.399 -18.194 1.00 89.81 98 VAL A C 1
ATOM 824 O O . VAL A 1 98 ? 13.328 0.110 -18.862 1.00 89.81 98 VAL A O 1
ATOM 827 N N . ASP A 1 99 ? 11.861 -1.559 -18.546 1.00 88.56 99 ASP A N 1
ATOM 828 C CA . ASP A 1 99 ? 12.266 -2.350 -19.726 1.00 88.56 99 ASP A CA 1
ATOM 829 C C . ASP A 1 99 ? 12.133 -1.547 -21.030 1.00 88.56 99 ASP A C 1
ATOM 831 O O . ASP A 1 99 ? 13.063 -1.519 -21.837 1.00 88.56 99 ASP A O 1
ATOM 835 N N . LEU A 1 100 ? 11.026 -0.818 -21.208 1.00 87.44 100 LEU A N 1
ATOM 836 C CA . LEU A 1 100 ? 10.833 0.078 -22.351 1.00 87.44 100 LEU A CA 1
ATOM 837 C C . LEU A 1 100 ? 11.895 1.181 -22.393 1.00 87.44 100 LEU A C 1
ATOM 839 O O . LEU A 1 100 ? 12.470 1.432 -23.452 1.00 87.44 100 LEU A O 1
ATOM 843 N N . CYS A 1 101 ? 12.186 1.820 -21.256 1.00 86.88 101 CYS A N 1
ATOM 844 C CA . CYS A 1 101 ? 13.214 2.857 -21.186 1.00 86.88 101 CYS A CA 1
ATOM 845 C C . CYS A 1 101 ? 14.585 2.308 -21.596 1.00 86.88 101 CYS A C 1
ATOM 847 O O . CYS A 1 101 ? 15.274 2.944 -22.385 1.00 86.88 101 CYS A O 1
ATOM 849 N N . VAL A 1 102 ? 14.952 1.111 -21.128 1.00 86.62 102 VAL A N 1
ATOM 850 C CA . VAL A 1 102 ? 16.229 0.461 -21.466 1.00 86.62 102 VAL A CA 1
ATOM 851 C C . VAL A 1 102 ? 16.307 0.098 -22.952 1.00 86.62 102 VAL A C 1
ATOM 853 O O . VAL A 1 102 ? 17.339 0.311 -23.582 1.00 86.62 102 VAL A O 1
ATOM 856 N N . ARG A 1 103 ? 15.230 -0.433 -23.544 1.00 83.56 103 ARG A N 1
ATOM 857 C CA . ARG A 1 103 ? 15.218 -0.850 -24.961 1.00 83.56 103 ARG A CA 1
ATOM 858 C C . ARG A 1 103 ? 15.260 0.313 -25.944 1.00 83.56 103 ARG A C 1
ATOM 860 O O . ARG A 1 103 ? 15.739 0.136 -27.062 1.00 83.56 103 ARG A O 1
ATOM 867 N N . HIS A 1 104 ? 14.734 1.467 -25.549 1.00 77.56 104 HIS A N 1
ATOM 868 C CA . HIS A 1 104 ? 14.683 2.664 -26.383 1.00 77.56 104 HIS A CA 1
ATOM 869 C C . HIS A 1 104 ? 15.850 3.638 -26.136 1.00 77.56 104 HIS A C 1
ATOM 871 O O . HIS A 1 104 ? 15.936 4.643 -26.837 1.00 77.56 104 HIS A O 1
ATOM 877 N N . ASP A 1 105 ? 16.780 3.338 -25.217 1.00 69.25 105 ASP A N 1
ATOM 878 C CA . ASP A 1 105 ? 17.940 4.189 -24.887 1.00 69.25 105 ASP A CA 1
ATOM 879 C C . ASP A 1 105 ? 19.090 4.083 -25.915 1.00 69.25 105 ASP A C 1
ATOM 881 O O . ASP A 1 105 ? 20.257 3.904 -25.567 1.00 69.25 105 ASP A O 1
ATOM 885 N N . ALA A 1 106 ? 18.771 4.172 -27.211 1.00 59.94 106 ALA A N 1
ATOM 886 C CA . ALA A 1 106 ? 19.764 4.123 -28.287 1.00 59.94 106 ALA A CA 1
ATOM 887 C C . ALA A 1 106 ? 20.705 5.350 -28.292 1.00 59.94 106 ALA A C 1
ATOM 889 O O . ALA A 1 106 ? 21.859 5.231 -28.702 1.00 59.94 106 ALA A O 1
ATOM 890 N N . ASP A 1 107 ? 20.253 6.497 -27.767 1.00 58.78 107 ASP A N 1
ATOM 891 C CA . ASP A 1 107 ? 20.937 7.791 -27.917 1.00 58.78 107 ASP A CA 1
ATOM 892 C C . ASP A 1 107 ? 21.593 8.333 -26.629 1.00 58.78 107 ASP A C 1
ATOM 894 O O . ASP A 1 107 ? 22.041 9.477 -26.610 1.00 58.78 107 ASP A O 1
ATOM 898 N N . HIS A 1 108 ? 21.677 7.553 -25.538 1.00 64.12 108 HIS A N 1
ATOM 899 C CA . HIS A 1 108 ? 22.257 7.969 -24.238 1.00 64.12 108 HIS A CA 1
ATOM 900 C C . HIS A 1 108 ? 21.606 9.211 -23.587 1.00 64.12 108 HIS A C 1
ATOM 902 O O . HIS A 1 108 ? 22.083 9.696 -22.559 1.00 64.12 108 HIS A O 1
ATOM 908 N N . GLN A 1 109 ? 20.502 9.718 -24.143 1.00 63.31 109 GLN A N 1
ATOM 909 C CA . GLN A 1 109 ? 19.749 10.859 -23.616 1.00 63.31 109 GLN A CA 1
ATOM 910 C C . GLN A 1 109 ? 18.800 10.466 -22.468 1.00 63.31 109 GLN A C 1
ATOM 912 O O . GLN A 1 109 ? 18.222 11.342 -21.830 1.00 63.31 109 GLN A O 1
ATOM 917 N N . SER A 1 110 ? 18.648 9.168 -22.166 1.00 70.62 110 SER A N 1
ATOM 918 C CA . SER A 1 110 ? 17.645 8.656 -21.213 1.00 70.62 110 SER A CA 1
ATOM 919 C C . SER A 1 110 ? 18.202 8.267 -19.844 1.00 70.62 110 SER A C 1
ATOM 921 O O . SER A 1 110 ? 17.443 7.763 -19.019 1.00 70.62 110 SER A O 1
ATOM 923 N N . ARG A 1 111 ? 19.500 8.468 -19.575 1.00 81.25 111 ARG A N 1
ATOM 924 C CA . ARG A 1 111 ? 20.137 7.997 -18.330 1.00 81.25 111 ARG A CA 1
ATOM 925 C C . ARG A 1 111 ? 19.488 8.553 -17.067 1.00 81.25 111 ARG A C 1
ATOM 927 O O . ARG A 1 111 ? 19.218 7.778 -16.154 1.00 81.25 111 ARG A O 1
ATOM 934 N N . ASP A 1 112 ? 19.196 9.850 -17.039 1.00 86.00 112 ASP A N 1
ATOM 935 C CA . ASP A 1 112 ? 18.563 10.491 -15.879 1.00 86.00 112 ASP A CA 1
ATOM 936 C C . ASP A 1 112 ? 17.146 9.945 -15.662 1.00 86.00 112 ASP A C 1
ATOM 938 O O . ASP A 1 112 ? 16.779 9.554 -14.558 1.00 86.00 112 ASP A O 1
ATOM 942 N N . ARG A 1 113 ? 16.384 9.771 -16.749 1.00 87.81 113 ARG A N 1
ATOM 943 C CA . ARG A 1 113 ? 15.047 9.163 -16.703 1.00 87.81 113 ARG A CA 1
ATOM 944 C C . ARG A 1 113 ? 15.084 7.713 -16.218 1.00 87.81 113 ARG A C 1
ATOM 946 O O . ARG A 1 113 ? 14.211 7.298 -15.461 1.00 87.81 113 ARG A O 1
ATOM 953 N N . LEU A 1 114 ? 16.055 6.924 -16.675 1.00 89.81 114 LEU A N 1
ATOM 954 C CA . LEU A 1 114 ? 16.221 5.547 -16.223 1.00 89.81 114 LEU A CA 1
ATOM 955 C C . LEU A 1 114 ? 16.584 5.505 -14.735 1.00 89.81 114 LEU A C 1
ATOM 957 O O . LEU A 1 114 ? 16.042 4.673 -14.012 1.00 89.81 114 LEU A O 1
ATOM 961 N N . ALA A 1 115 ? 17.456 6.405 -14.274 1.00 91.19 115 ALA A N 1
ATOM 962 C CA . ALA A 1 115 ? 17.806 6.525 -12.863 1.00 91.19 115 ALA A CA 1
ATOM 963 C C . ALA A 1 115 ? 16.575 6.849 -12.001 1.00 91.19 115 ALA A C 1
ATOM 965 O O . ALA A 1 115 ? 16.359 6.177 -10.993 1.00 91.19 115 ALA A O 1
ATOM 966 N N . ASP A 1 116 ? 15.728 7.785 -12.439 1.00 91.38 116 ASP A N 1
ATOM 967 C CA . ASP A 1 116 ? 14.476 8.127 -11.753 1.00 91.38 116 ASP A CA 1
ATOM 968 C C . ASP A 1 116 ? 13.510 6.934 -11.685 1.00 91.38 116 ASP A C 1
ATOM 970 O O . ASP A 1 116 ? 12.946 6.642 -10.628 1.00 91.38 116 ASP A O 1
ATOM 974 N N . LEU A 1 117 ? 13.347 6.194 -12.790 1.00 92.56 117 LEU A N 1
ATOM 975 C CA . LEU A 1 117 ? 12.509 4.992 -12.816 1.00 92.56 117 LEU A CA 1
ATOM 976 C C . LEU A 1 117 ? 13.057 3.905 -11.879 1.00 92.56 117 LEU A C 1
ATOM 978 O O . LEU A 1 117 ? 12.305 3.303 -11.116 1.00 92.56 117 LEU A O 1
ATOM 982 N N . VAL A 1 118 ? 14.364 3.650 -11.893 1.00 92.88 118 VAL A N 1
ATOM 983 C CA . VAL A 1 118 ? 14.974 2.656 -10.998 1.00 92.88 118 VAL A CA 1
ATOM 984 C C . VAL A 1 118 ? 14.828 3.070 -9.533 1.00 92.88 118 VAL A C 1
ATOM 986 O O . VAL A 1 118 ? 14.522 2.218 -8.698 1.00 92.88 118 VAL A O 1
ATOM 989 N N . ALA A 1 119 ? 14.994 4.355 -9.215 1.00 93.81 119 ALA A N 1
ATOM 990 C CA . ALA A 1 119 ? 14.792 4.873 -7.865 1.00 93.81 119 ALA A CA 1
ATOM 991 C C . ALA A 1 119 ? 13.342 4.678 -7.398 1.00 93.81 119 ALA A C 1
ATOM 993 O O . ALA A 1 119 ? 13.110 4.149 -6.312 1.00 93.81 119 ALA A O 1
ATOM 994 N N . GLU A 1 120 ? 12.359 5.005 -8.240 1.00 92.69 120 GLU A N 1
ATOM 995 C CA . GLU A 1 120 ? 10.950 4.776 -7.916 1.00 92.69 120 GLU A CA 1
ATOM 996 C C . GLU A 1 120 ? 10.640 3.281 -7.741 1.00 92.69 120 GLU A C 1
ATOM 998 O O . GLU A 1 120 ? 9.943 2.898 -6.800 1.00 92.69 120 GLU A O 1
ATOM 1003 N N . HIS A 1 121 ? 11.198 2.416 -8.592 1.00 93.75 121 HIS A N 1
ATOM 1004 C CA . HIS A 1 121 ? 11.064 0.968 -8.446 1.00 93.75 121 HIS A CA 1
ATOM 1005 C C . HIS A 1 121 ? 11.629 0.475 -7.104 1.00 93.75 121 HIS A C 1
ATOM 1007 O O . HIS A 1 121 ? 10.987 -0.314 -6.405 1.00 93.75 121 HIS A O 1
ATOM 1013 N N . LEU A 1 122 ? 12.801 0.976 -6.711 1.00 95.06 122 LEU A N 1
ATOM 1014 C CA . LEU A 1 122 ? 13.435 0.641 -5.441 1.00 95.06 122 LEU A CA 1
ATOM 1015 C C . LEU A 1 122 ? 12.594 1.106 -4.241 1.00 95.06 122 LEU A C 1
ATOM 1017 O O . LEU A 1 122 ? 12.441 0.348 -3.283 1.00 95.06 122 LEU A O 1
ATOM 1021 N N . ASP A 1 123 ? 11.964 2.282 -4.314 1.00 95.50 123 ASP A N 1
ATOM 1022 C CA . ASP A 1 123 ? 11.036 2.763 -3.282 1.00 95.50 123 ASP A CA 1
ATOM 1023 C C . ASP A 1 123 ? 9.853 1.806 -3.063 1.00 95.50 123 ASP A C 1
ATOM 1025 O O . ASP A 1 123 ? 9.369 1.645 -1.937 1.00 95.50 123 ASP A O 1
ATOM 1029 N N . HIS A 1 124 ? 9.364 1.154 -4.124 1.00 95.12 124 HIS A N 1
ATOM 1030 C CA . HIS A 1 124 ? 8.329 0.129 -3.985 1.00 95.12 124 HIS A CA 1
ATOM 1031 C C . HIS A 1 124 ? 8.837 -1.102 -3.244 1.00 95.12 124 HIS A C 1
ATOM 1033 O O . HIS A 1 124 ? 8.145 -1.597 -2.355 1.00 95.12 124 HIS A O 1
ATOM 1039 N N . LEU A 1 125 ? 10.032 -1.584 -3.587 1.00 96.06 125 LEU A N 1
ATOM 1040 C CA . LEU A 1 125 ? 10.636 -2.743 -2.929 1.00 96.06 125 LEU A CA 1
ATOM 1041 C C . LEU A 1 125 ? 10.942 -2.456 -1.457 1.00 96.06 125 LEU A C 1
ATOM 1043 O O . LEU A 1 125 ? 10.668 -3.303 -0.607 1.00 96.06 125 LEU A O 1
ATOM 1047 N N . HIS A 1 126 ? 11.424 -1.253 -1.138 1.00 97.62 126 HIS A N 1
ATOM 1048 C CA . HIS A 1 126 ? 11.603 -0.815 0.245 1.00 97.62 126 HIS A CA 1
ATOM 1049 C C . HIS A 1 126 ? 10.284 -0.796 1.011 1.00 97.62 126 HIS A C 1
ATOM 1051 O O . HIS A 1 126 ? 10.235 -1.290 2.131 1.00 97.62 126 HIS A O 1
ATOM 1057 N N . TYR A 1 127 ? 9.195 -0.328 0.401 1.00 98.12 127 TYR A N 1
ATOM 1058 C CA . TYR A 1 127 ? 7.885 -0.367 1.046 1.00 98.12 127 TYR A CA 1
ATOM 1059 C C . TYR A 1 127 ? 7.382 -1.798 1.301 1.00 98.12 127 TYR A C 1
ATOM 1061 O O . TYR A 1 127 ? 6.852 -2.073 2.377 1.00 98.12 127 TYR A O 1
ATOM 1069 N N . LEU A 1 128 ? 7.568 -2.724 0.351 1.00 98.00 128 LEU A N 1
ATOM 1070 C CA . LEU A 1 128 ? 7.245 -4.140 0.573 1.00 98.00 128 LEU A CA 1
ATOM 1071 C C . LEU A 1 128 ? 8.067 -4.722 1.726 1.00 98.00 128 LEU A C 1
ATOM 1073 O O . LEU A 1 128 ? 7.519 -5.387 2.602 1.00 98.00 128 LEU A O 1
ATOM 1077 N N . ASN A 1 129 ? 9.369 -4.436 1.741 1.00 98.12 129 ASN A N 1
ATOM 1078 C CA . ASN A 1 129 ? 10.264 -4.853 2.809 1.00 98.12 129 ASN A CA 1
ATOM 1079 C C . ASN A 1 129 ? 9.836 -4.279 4.167 1.00 98.12 129 ASN A C 1
ATOM 1081 O O . ASN A 1 129 ? 9.792 -5.014 5.147 1.00 98.12 129 ASN A O 1
ATOM 1085 N N . ASP A 1 130 ? 9.466 -2.999 4.225 1.00 98.44 130 ASP A N 1
ATOM 1086 C CA . ASP A 1 130 ? 8.989 -2.363 5.451 1.00 98.44 130 ASP A CA 1
ATOM 1087 C C . ASP A 1 130 ? 7.743 -3.059 5.998 1.00 98.44 130 ASP A C 1
ATOM 1089 O O . ASP A 1 130 ? 7.670 -3.256 7.206 1.00 98.44 130 ASP A O 1
ATOM 1093 N N . ILE A 1 131 ? 6.794 -3.471 5.143 1.00 98.12 131 ILE A N 1
ATOM 1094 C CA . ILE A 1 131 ? 5.625 -4.261 5.569 1.00 98.12 131 ILE A CA 1
ATOM 1095 C C . ILE A 1 131 ? 6.075 -5.603 6.153 1.00 98.12 131 ILE A C 1
ATOM 1097 O O . ILE A 1 131 ? 5.657 -5.951 7.257 1.00 98.12 131 ILE A O 1
ATOM 1101 N N . LEU A 1 132 ? 6.943 -6.332 5.443 1.00 98.00 132 LEU A N 1
ATOM 1102 C CA . LEU A 1 132 ? 7.434 -7.642 5.882 1.00 98.00 132 LEU A CA 1
ATOM 1103 C C . LEU A 1 132 ? 8.155 -7.558 7.235 1.00 98.00 132 LEU A C 1
ATOM 1105 O O . LEU A 1 132 ? 7.922 -8.393 8.111 1.00 98.00 132 LEU A O 1
ATOM 1109 N N . CYS A 1 133 ? 8.957 -6.510 7.436 1.00 98.25 133 CYS A N 1
ATOM 1110 C CA . CYS A 1 133 ? 9.700 -6.253 8.668 1.00 98.25 133 CYS A CA 1
ATOM 1111 C C . CYS A 1 133 ? 8.828 -5.843 9.865 1.00 98.25 133 CYS A C 1
ATOM 1113 O O . CYS A 1 133 ? 9.338 -5.816 10.986 1.00 98.25 133 CYS A O 1
ATOM 1115 N N . ILE A 1 134 ? 7.533 -5.549 9.682 1.00 96.94 134 ILE A N 1
ATOM 1116 C CA . ILE A 1 134 ? 6.603 -5.409 10.820 1.00 96.94 134 ILE A CA 1
ATOM 1117 C C . ILE A 1 134 ? 6.388 -6.773 11.503 1.00 96.94 134 ILE A C 1
ATOM 1119 O O . ILE A 1 134 ? 6.053 -6.810 12.683 1.00 96.94 134 ILE A O 1
ATOM 1123 N N . ASN A 1 135 ? 6.662 -7.885 10.807 1.00 96.50 135 ASN A N 1
ATOM 1124 C CA . ASN A 1 135 ? 6.571 -9.257 11.319 1.00 96.50 135 ASN A CA 1
ATOM 1125 C C . ASN A 1 135 ? 5.156 -9.644 11.779 1.00 96.50 135 ASN A C 1
ATOM 1127 O O . ASN A 1 135 ? 4.963 -10.227 12.845 1.00 96.50 135 ASN A O 1
ATOM 1131 N N . ILE A 1 136 ? 4.151 -9.325 10.957 1.00 96.81 136 ILE A N 1
ATOM 1132 C CA . ILE A 1 136 ? 2.780 -9.812 11.146 1.00 96.81 136 ILE A CA 1
ATOM 1133 C C . ILE A 1 136 ? 2.572 -10.984 10.196 1.00 96.81 136 ILE A C 1
ATOM 1135 O O . ILE A 1 136 ? 2.274 -10.775 9.021 1.00 96.81 136 ILE A O 1
ATOM 1139 N N . ASP A 1 137 ? 2.693 -12.208 10.713 1.00 96.31 137 ASP A N 1
ATOM 1140 C CA . ASP A 1 137 ? 2.693 -13.449 9.919 1.00 96.31 137 ASP A CA 1
ATOM 1141 C C . ASP A 1 137 ? 1.557 -13.502 8.896 1.00 96.31 137 ASP A C 1
ATOM 1143 O O . ASP A 1 137 ? 1.783 -13.743 7.716 1.00 96.31 137 ASP A O 1
ATOM 1147 N N . THR A 1 138 ? 0.335 -13.183 9.328 1.00 94.81 138 THR A N 1
ATOM 1148 C CA . THR A 1 138 ? -0.841 -13.238 8.447 1.00 94.81 138 THR A CA 1
ATOM 1149 C C . THR A 1 138 ? -0.832 -12.202 7.322 1.00 94.81 138 THR A C 1
ATOM 1151 O O . THR A 1 138 ? -1.415 -12.449 6.273 1.00 94.81 138 THR A O 1
ATOM 1154 N N . LEU A 1 139 ? -0.197 -11.041 7.511 1.00 96.88 139 LEU A N 1
ATOM 1155 C CA . LEU A 1 139 ? -0.040 -10.058 6.436 1.00 96.88 139 LEU A CA 1
ATOM 1156 C C . LEU A 1 139 ? 1.124 -10.441 5.526 1.00 96.88 139 LEU A C 1
ATOM 1158 O O . LEU A 1 139 ? 1.003 -10.304 4.310 1.00 96.88 139 LEU A O 1
ATOM 1162 N N . ASN A 1 140 ? 2.211 -10.950 6.108 1.00 98.00 140 ASN A N 1
ATOM 1163 C CA . ASN A 1 140 ? 3.375 -11.425 5.372 1.00 98.00 140 ASN A CA 1
ATOM 1164 C C . ASN A 1 140 ? 2.997 -12.582 4.446 1.00 98.00 140 ASN A C 1
ATOM 1166 O O . ASN A 1 140 ? 3.373 -12.558 3.283 1.00 98.00 140 ASN A O 1
ATOM 1170 N N . GLU A 1 141 ? 2.186 -13.532 4.914 1.00 97.88 141 GLU A N 1
ATOM 1171 C CA . GLU A 1 141 ? 1.668 -14.634 4.100 1.00 97.88 141 GLU A CA 1
ATOM 1172 C C . GLU A 1 141 ? 0.922 -14.118 2.861 1.00 97.88 141 GLU A C 1
ATOM 1174 O O . GLU A 1 141 ? 1.261 -14.489 1.737 1.00 97.88 141 GLU A O 1
ATOM 1179 N N . VAL A 1 142 ? -0.036 -13.201 3.047 1.00 98.12 142 VAL A N 1
ATOM 1180 C CA . VAL A 1 142 ? -0.810 -12.632 1.933 1.00 98.12 142 VAL A CA 1
ATOM 1181 C C . VAL A 1 142 ? 0.101 -11.841 0.994 1.00 98.12 142 VAL A C 1
ATOM 1183 O O . VAL A 1 142 ? 0.021 -12.010 -0.219 1.00 98.12 142 VAL A O 1
ATOM 1186 N N . LEU A 1 143 ? 0.983 -10.985 1.518 1.00 98.31 143 LEU A N 1
ATOM 1187 C CA . LEU A 1 143 ? 1.876 -10.182 0.683 1.00 98.31 143 LEU A C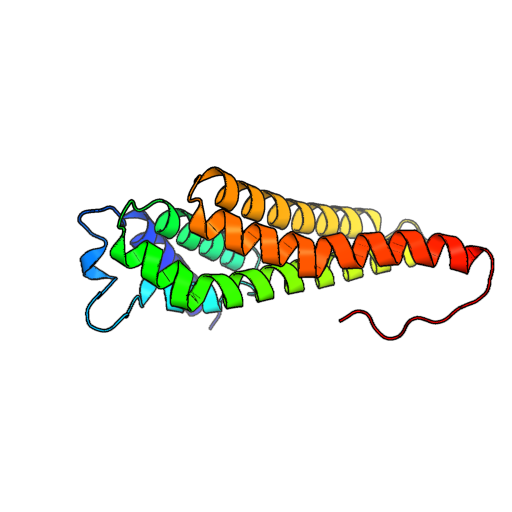A 1
ATOM 1188 C C . LEU A 1 143 ? 2.841 -11.060 -0.123 1.00 98.31 143 LEU A C 1
ATOM 1190 O O . LEU A 1 143 ? 3.012 -10.844 -1.323 1.00 98.31 143 LEU A O 1
ATOM 1194 N N . THR A 1 144 ? 3.461 -12.047 0.519 1.00 98.12 144 THR A N 1
ATOM 1195 C CA . THR A 1 144 ? 4.397 -12.970 -0.120 1.00 98.12 144 THR A CA 1
ATOM 1196 C C . THR A 1 144 ? 3.703 -13.809 -1.187 1.00 98.12 144 THR A C 1
ATOM 1198 O O . THR A 1 144 ? 4.255 -13.936 -2.279 1.00 98.12 144 THR A O 1
ATOM 1201 N N . ASP A 1 145 ? 2.490 -14.310 -0.935 1.00 97.94 145 ASP A N 1
ATOM 1202 C CA . ASP A 1 145 ? 1.683 -15.000 -1.946 1.00 97.94 145 ASP A CA 1
ATOM 1203 C C . ASP A 1 145 ? 1.431 -14.106 -3.169 1.00 97.94 145 ASP A C 1
ATOM 1205 O O . ASP A 1 145 ? 1.767 -14.485 -4.293 1.00 97.94 145 ASP A O 1
ATOM 1209 N N . GLN A 1 146 ? 0.924 -12.883 -2.959 1.00 97.81 146 GLN A N 1
ATOM 1210 C CA . GLN A 1 146 ? 0.657 -11.957 -4.062 1.00 97.81 146 GLN A CA 1
ATOM 1211 C C . GLN A 1 146 ? 1.937 -11.629 -4.840 1.00 97.81 146 GLN A C 1
ATOM 1213 O O . GLN A 1 146 ? 1.942 -11.67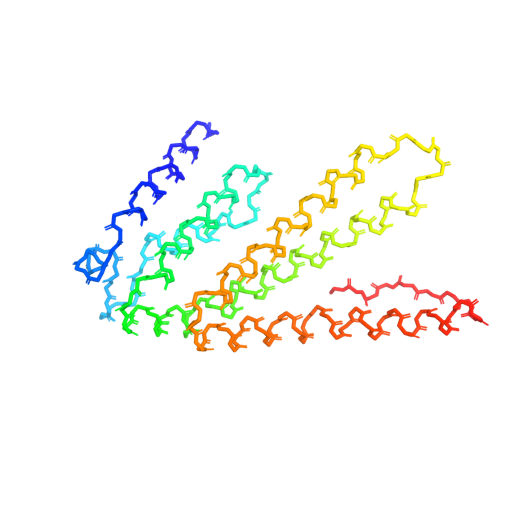8 -6.069 1.00 97.81 146 GLN A O 1
ATOM 1218 N N . PHE A 1 147 ? 3.035 -11.326 -4.149 1.00 97.06 147 PHE A N 1
ATOM 1219 C CA . PHE A 1 147 ? 4.294 -10.929 -4.776 1.00 97.06 147 PHE A CA 1
ATOM 1220 C C . PHE A 1 147 ? 4.962 -12.080 -5.541 1.00 97.06 147 PHE A C 1
ATOM 1222 O O . PHE A 1 147 ? 5.407 -11.895 -6.676 1.00 97.06 147 PHE A O 1
ATOM 1229 N N . LEU A 1 148 ? 5.002 -13.284 -4.964 1.00 96.62 148 LEU A N 1
ATOM 1230 C CA . LEU A 1 148 ? 5.595 -14.447 -5.621 1.00 96.62 148 LEU A CA 1
ATOM 1231 C C . LEU A 1 148 ? 4.749 -14.914 -6.802 1.00 96.62 148 LEU A C 1
ATOM 1233 O O . LEU A 1 148 ? 5.265 -15.023 -7.913 1.00 96.62 148 LEU A O 1
ATOM 1237 N N . ASN A 1 149 ? 3.459 -15.165 -6.577 1.00 96.06 149 ASN A N 1
ATOM 1238 C CA . ASN A 1 149 ? 2.609 -15.823 -7.566 1.00 96.06 149 ASN A CA 1
ATOM 1239 C C . ASN A 1 149 ? 2.156 -14.885 -8.686 1.00 96.06 149 ASN A C 1
ATOM 1241 O O . ASN A 1 149 ? 2.006 -15.337 -9.820 1.00 96.06 149 ASN A O 1
ATOM 1245 N N . ARG A 1 150 ? 1.967 -13.586 -8.411 1.00 94.75 150 ARG A N 1
ATOM 1246 C CA . ARG A 1 150 ? 1.501 -12.632 -9.433 1.00 94.75 150 ARG A CA 1
ATOM 1247 C C . ARG A 1 150 ? 2.606 -11.840 -10.113 1.00 94.75 150 ARG A C 1
ATOM 1249 O O . ARG A 1 150 ? 2.341 -11.264 -11.162 1.00 94.75 150 ARG A O 1
ATOM 1256 N N . LEU A 1 151 ? 3.816 -11.801 -9.553 1.00 94.44 151 LEU A N 1
ATOM 1257 C CA . LEU A 1 151 ? 4.909 -11.021 -10.132 1.00 94.44 151 LEU A CA 1
ATOM 1258 C C . LEU A 1 151 ? 6.175 -11.838 -10.344 1.00 94.44 151 LEU A C 1
ATOM 1260 O O . LEU A 1 151 ? 6.576 -12.027 -11.490 1.00 94.44 151 LEU A O 1
ATOM 1264 N N . LEU A 1 152 ? 6.806 -12.345 -9.282 1.00 94.19 152 LEU A N 1
ATOM 1265 C CA . LEU A 1 152 ? 8.126 -12.961 -9.425 1.00 94.19 152 LEU A CA 1
ATOM 1266 C C . LEU A 1 152 ? 8.092 -14.228 -10.283 1.00 94.19 152 LEU A C 1
ATOM 1268 O O . LEU A 1 152 ? 8.868 -14.327 -11.228 1.00 94.19 152 LEU A O 1
ATOM 1272 N N . ILE A 1 153 ? 7.197 -15.178 -10.003 1.00 94.50 153 ILE A N 1
ATOM 1273 C CA . ILE A 1 153 ? 7.099 -16.425 -10.773 1.00 94.50 153 ILE A CA 1
ATOM 1274 C C . ILE A 1 153 ? 6.788 -16.135 -12.253 1.00 94.50 153 ILE A C 1
ATOM 1276 O O . ILE A 1 153 ? 7.559 -16.603 -13.097 1.00 94.50 153 ILE A O 1
ATOM 1280 N N . PRO A 1 154 ? 5.756 -15.338 -12.609 1.00 92.56 154 PRO A N 1
ATOM 1281 C CA . PRO A 1 154 ? 5.509 -14.954 -13.999 1.00 92.56 154 PRO A CA 1
ATOM 1282 C C . PRO A 1 154 ? 6.718 -14.302 -14.681 1.00 92.56 154 PRO A C 1
ATOM 1284 O O . PRO A 1 154 ? 7.066 -14.688 -15.798 1.00 92.56 154 PRO A O 1
ATOM 1287 N N . LEU A 1 155 ? 7.406 -13.373 -14.007 1.00 89.75 155 LEU A N 1
ATOM 1288 C CA . LEU A 1 155 ? 8.600 -12.719 -14.550 1.00 89.75 155 LEU A CA 1
ATOM 1289 C C . LEU A 1 155 ? 9.754 -13.703 -14.757 1.00 89.75 155 LEU A C 1
ATOM 1291 O O . LEU A 1 155 ? 10.385 -13.689 -15.812 1.00 89.75 155 LEU A O 1
ATOM 1295 N N . TYR A 1 156 ? 10.025 -14.588 -13.797 1.00 90.81 156 TYR A N 1
ATOM 1296 C CA . TYR A 1 156 ? 11.068 -15.605 -13.937 1.00 90.81 156 TYR A CA 1
ATOM 1297 C C . TYR A 1 156 ? 10.762 -16.566 -15.085 1.00 90.81 156 TYR A C 1
ATOM 1299 O O . TYR A 1 156 ? 11.641 -16.838 -15.905 1.00 90.81 156 TYR A O 1
ATOM 1307 N N . VAL A 1 157 ? 9.518 -17.042 -15.193 1.00 92.06 157 VAL A N 1
ATOM 1308 C CA . VAL A 1 157 ? 9.078 -17.893 -16.307 1.00 92.06 157 VAL A CA 1
ATOM 1309 C C . VAL A 1 157 ? 9.244 -17.157 -17.635 1.00 92.06 157 VAL A C 1
ATOM 1311 O O . VAL A 1 157 ? 9.799 -17.722 -18.580 1.00 92.06 157 VAL A O 1
ATOM 1314 N N . TYR A 1 158 ? 8.837 -15.891 -17.713 1.00 86.31 158 TYR A N 1
ATOM 1315 C CA . TYR A 1 158 ? 9.027 -15.065 -18.902 1.00 86.31 158 TYR A CA 1
ATOM 1316 C C . TYR A 1 158 ? 10.509 -14.927 -19.271 1.00 86.31 158 TYR A C 1
ATOM 1318 O O . TYR A 1 158 ? 10.893 -15.249 -20.393 1.00 86.31 158 TYR A O 1
ATOM 1326 N N . CYS A 1 159 ? 11.375 -14.544 -18.334 1.00 84.62 159 CYS A N 1
ATOM 1327 C CA . CYS A 1 159 ? 12.811 -14.396 -18.577 1.00 84.62 159 CYS A CA 1
ATOM 1328 C C . CYS A 1 159 ? 13.459 -15.710 -19.052 1.00 84.62 159 CYS A C 1
ATOM 1330 O O . CYS A 1 159 ? 14.241 -15.718 -20.008 1.00 84.62 159 CYS A O 1
ATOM 1332 N N . LEU A 1 160 ? 13.106 -16.840 -18.431 1.00 87.88 160 LEU A N 1
ATOM 1333 C CA . LEU A 1 160 ? 13.630 -18.161 -18.792 1.00 87.88 160 LEU A CA 1
ATOM 1334 C C . LEU A 1 160 ? 13.115 -18.652 -20.155 1.00 87.88 160 LEU A C 1
ATOM 1336 O O . LEU A 1 160 ? 13.853 -19.304 -20.898 1.00 87.88 160 LEU A O 1
ATOM 1340 N N . THR A 1 161 ? 11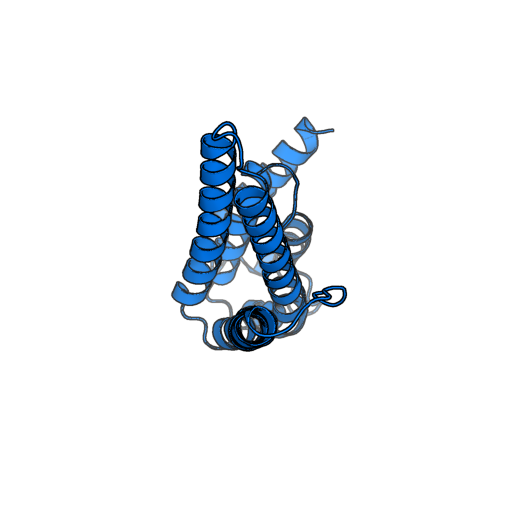.870 -18.335 -20.516 1.00 87.06 161 THR A N 1
ATOM 1341 C CA . THR A 1 161 ? 11.274 -18.725 -21.806 1.00 87.06 161 THR A CA 1
ATOM 1342 C C . THR A 1 161 ? 11.683 -17.795 -22.950 1.00 87.06 161 THR A C 1
ATOM 1344 O O . THR A 1 161 ? 11.945 -18.268 -24.057 1.00 87.06 161 THR A O 1
ATOM 1347 N N . MET A 1 162 ? 11.844 -16.494 -22.705 1.00 68.38 162 MET A N 1
ATOM 1348 C CA . MET A 1 162 ? 12.342 -15.535 -23.698 1.00 68.38 162 MET A CA 1
ATOM 1349 C C . MET A 1 162 ? 13.795 -15.798 -24.079 1.00 68.38 162 MET A C 1
ATOM 1351 O O . MET A 1 162 ? 14.151 -15.685 -25.252 1.00 68.38 162 MET A O 1
ATOM 1355 N N . ARG A 1 163 ? 14.621 -16.268 -23.136 1.00 57.09 163 ARG A N 1
ATOM 1356 C CA . ARG A 1 163 ? 15.982 -16.730 -23.439 1.00 57.09 163 ARG A CA 1
ATOM 1357 C C . ARG A 1 163 ? 15.996 -17.901 -24.434 1.00 57.09 163 ARG A C 1
ATOM 1359 O O . ARG A 1 163 ? 16.936 -18.010 -25.214 1.00 57.09 163 ARG A O 1
ATOM 1366 N N . LYS A 1 164 ? 14.940 -18.730 -24.476 1.00 51.94 164 LYS A N 1
ATOM 1367 C CA . LYS A 1 164 ? 14.754 -19.754 -25.524 1.00 51.94 164 LYS A CA 1
ATOM 1368 C C . LYS A 1 164 ? 14.286 -19.153 -26.858 1.00 51.94 164 LYS A C 1
ATOM 1370 O O . LYS A 1 164 ? 14.757 -19.594 -27.901 1.00 51.94 164 LYS A O 1
ATOM 1375 N N . LYS A 1 165 ? 13.417 -18.131 -26.849 1.00 50.22 165 LYS A N 1
ATOM 1376 C CA . LYS A 1 165 ? 12.946 -17.432 -28.068 1.00 50.22 165 LYS A CA 1
ATOM 1377 C C . LYS A 1 165 ? 14.008 -16.548 -28.737 1.00 50.22 165 LYS A C 1
ATOM 1379 O O . LYS A 1 165 ? 13.915 -16.300 -29.933 1.00 50.22 165 LYS A O 1
ATOM 1384 N N . HIS A 1 166 ? 15.065 -16.121 -28.048 1.00 45.47 166 HIS A N 1
ATOM 1385 C CA . HIS A 1 166 ? 16.182 -15.445 -28.730 1.00 45.47 166 HIS A CA 1
ATOM 1386 C C . HIS A 1 166 ? 16.986 -16.394 -29.657 1.00 45.47 166 HIS A C 1
ATOM 1388 O O . HIS A 1 166 ? 17.734 -15.922 -30.510 1.00 45.47 166 HIS A O 1
ATOM 1394 N N . ASN A 1 167 ? 16.757 -17.716 -29.563 1.00 49.47 167 ASN A N 1
ATOM 1395 C CA . ASN A 1 167 ? 17.163 -18.729 -30.551 1.00 49.47 167 ASN A CA 1
ATOM 1396 C C . ASN A 1 167 ? 16.060 -19.064 -31.590 1.00 49.47 167 ASN A C 1
ATOM 1398 O O . ASN A 1 167 ? 16.267 -19.924 -32.442 1.00 49.47 167 ASN A O 1
ATOM 1402 N N . GLY A 1 168 ? 14.893 -18.406 -31.554 1.00 41.47 168 GLY A N 1
ATOM 1403 C CA . GLY A 1 168 ? 13.757 -18.659 -32.450 1.00 41.47 168 GLY A CA 1
ATOM 1404 C C . GLY A 1 168 ? 12.650 -17.594 -32.336 1.00 41.47 168 GLY A C 1
ATOM 1405 O O . GLY A 1 168 ? 11.879 -17.596 -31.382 1.00 41.47 168 GLY A O 1
ATOM 1406 N N . ARG A 1 169 ? 12.607 -16.689 -33.325 1.00 39.44 169 ARG A N 1
ATOM 1407 C CA . ARG A 1 169 ? 11.691 -15.543 -33.565 1.00 39.44 169 ARG A CA 1
ATOM 1408 C C . ARG A 1 169 ? 10.332 -15.481 -32.811 1.00 39.44 169 ARG A C 1
ATOM 1410 O O . ARG A 1 169 ? 9.505 -16.370 -32.935 1.00 39.44 169 ARG A O 1
ATOM 1417 N N . GLN A 1 170 ? 10.127 -14.307 -32.187 1.00 49.19 170 GLN A N 1
ATOM 1418 C CA . GLN A 1 170 ? 8.933 -13.442 -31.968 1.00 49.19 170 GLN A CA 1
ATOM 1419 C C . GLN A 1 170 ? 7.555 -13.976 -31.498 1.00 49.19 170 GLN A C 1
ATOM 1421 O O . GLN A 1 170 ? 6.997 -14.925 -32.029 1.00 49.19 170 GLN A O 1
ATOM 1426 N N . VAL A 1 1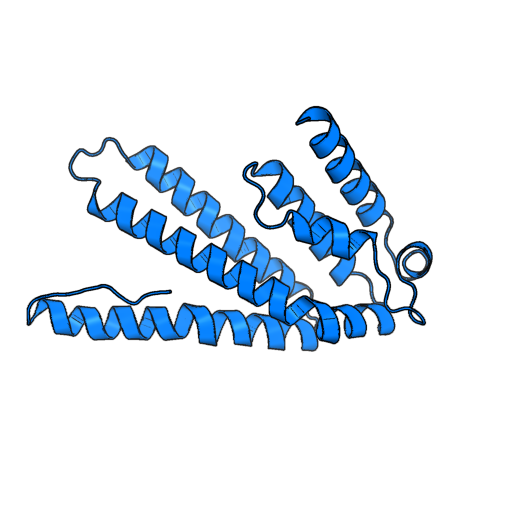71 ? 6.983 -13.263 -30.509 1.00 45.12 171 VAL A N 1
ATOM 1427 C CA . VAL A 1 171 ? 5.779 -12.373 -30.522 1.00 45.12 171 VAL A CA 1
ATOM 1428 C C . VAL A 1 171 ? 5.286 -12.254 -29.064 1.00 45.12 171 VAL A C 1
ATOM 1430 O O . VAL A 1 171 ? 5.221 -13.263 -28.355 1.00 45.12 171 VAL A O 1
ATOM 1433 N N . ILE A 1 172 ? 5.029 -11.020 -28.611 1.00 52.88 172 ILE A N 1
ATOM 1434 C CA . ILE A 1 172 ? 4.556 -10.638 -27.269 1.00 52.88 172 ILE A CA 1
ATOM 1435 C C . ILE A 1 172 ? 3.187 -9.977 -27.447 1.00 52.88 172 ILE A C 1
ATOM 1437 O O . ILE A 1 172 ? 3.111 -8.975 -28.154 1.00 52.88 172 ILE A O 1
ATOM 1441 N N . THR A 1 173 ? 2.156 -10.499 -26.781 1.00 43.22 173 THR A N 1
ATOM 1442 C CA . THR A 1 173 ? 0.908 -9.754 -26.521 1.00 43.22 173 THR A CA 1
ATOM 1443 C C . THR A 1 173 ? 0.305 -9.978 -25.138 1.00 43.22 173 THR A C 1
ATOM 1445 O O . THR A 1 173 ? -0.439 -9.112 -24.708 1.00 43.22 173 THR A O 1
ATOM 1448 N N . ASP A 1 174 ? 0.666 -11.016 -24.381 1.00 43.62 174 ASP A N 1
ATOM 1449 C CA . ASP A 1 174 ? -0.065 -11.312 -23.140 1.00 43.62 174 ASP A CA 1
ATOM 1450 C C . ASP A 1 174 ? 0.864 -11.304 -21.924 1.00 43.62 174 ASP A C 1
ATOM 1452 O O . ASP A 1 174 ? 1.363 -12.340 -21.485 1.00 43.62 174 ASP A O 1
ATOM 1456 N N . ILE A 1 175 ? 1.132 -10.111 -21.395 1.00 51.38 175 ILE A N 1
ATOM 1457 C CA . ILE A 1 175 ? 1.619 -9.936 -20.023 1.00 51.38 175 ILE A CA 1
ATOM 1458 C C . ILE A 1 175 ? 0.844 -8.766 -19.431 1.00 51.38 175 ILE A C 1
ATOM 1460 O O . ILE A 1 175 ? 1.314 -7.633 -19.483 1.00 51.38 175 ILE A O 1
ATOM 1464 N N . VAL A 1 176 ? -0.374 -9.071 -18.980 1.00 41.81 176 VAL A N 1
ATOM 1465 C CA . VAL A 1 176 ? -1.152 -8.500 -17.860 1.00 41.81 176 VAL A CA 1
ATOM 1466 C C . VAL A 1 176 ? -2.601 -8.943 -18.030 1.00 41.81 176 VAL A C 1
ATOM 1468 O O . VAL A 1 176 ? -3.181 -8.678 -19.105 1.00 41.81 176 VAL A O 1
#

Sequence (176 aa):
MLNVMAYYISFLKTLSLKLNKHTIHFFYNEHTNDFALYTEAIKFFNHSESMVRIAVRTITLNVFKVEDKAMLRYIRDRTAAPYFSNLVWFIGNHILNVDLCVRHDADHQSRDRLADLVAEHLDHLHYLNDILCINIDTLNEVLTDQFLNRLLIPLYVYCLTMRKKHNGRQVITDIV

Foldseek 3Di:
DVVVVVVVLVVLLVVLVVDEQVCQVVQADLVVLGRPSLVVLLVCCPPPDPVSVVSSLSSVLSQLLHPDPSSVVSCLVPPLQVSLLVLLVVLQVLVVVLVVLVVPCPPVPCPVVNVVSVVVSVVSVVSLVSSVVSVPVSSVVSNVCSNVVLPVVVVVVVVVVVVVCVVPDDDDDDDD

Secondary structure (DSSP, 8-state):
-HHHHHHHHHHHHHHHTT-STTTGGGTEETTTTEEHHHHHHHTTTT-SSHHHHHHHHHHHHHHHTS--HHHHHHIIIIIIHHHHHHHHHHHHHHHHHHHHHHHH-TTSTTHHHHHHHHHHHHHHHHHHHHHHTT--HHHHHHHHHHHIIIIIHHHHHHHHHHHHHTTS--------

Organism: Mytilus galloprovincialis (NCBI:txid29158)

InterPro domains:
  IPR019155 CLEC16A/TT9, N-terminal [PF09758] (4-64)
  IPR039272 CLEC16A/TT9 [PTHR21481] (4-166)
  IPR045820 CLEC16A/TT9, C-terminal [PF19439] (110-173)

pLDDT: mean 89.17, std 14.76, range [39.44, 98.69]

Radius of gyration: 19.09 Å; chains: 1; bounding box: 42×42×57 Å